Protein AF-A0A2V9Z5Z3-F1 (afdb_monomer_lite)

pLDDT: mean 92.76, std 12.5, range [39.81, 98.69]

Radius of gyration: 24.16 Å; chains: 1; bounding box: 72×40×54 Å

Structure (mmCIF, N/CA/C/O backbone):
data_AF-A0A2V9Z5Z3-F1
#
_entry.id   AF-A0A2V9Z5Z3-F1
#
loop_
_atom_site.group_PDB
_atom_site.id
_atom_site.type_symbol
_atom_site.label_atom_id
_atom_site.label_alt_id
_atom_site.label_comp_id
_atom_site.label_asym_id
_atom_site.label_entity_id
_atom_site.label_seq_id
_atom_site.pdbx_PDB_ins_code
_atom_site.Cartn_x
_atom_site.Cartn_y
_atom_site.Cartn_z
_atom_site.occupancy
_atom_site.B_iso_or_equiv
_atom_site.auth_seq_id
_atom_site.auth_comp_id
_atom_site.auth_asym_id
_atom_site.auth_atom_id
_atom_site.pdbx_PDB_model_num
ATOM 1 N N . MET A 1 1 ? -52.509 13.040 28.368 1.00 39.81 1 MET A N 1
ATOM 2 C CA . MET A 1 1 ? -51.641 11.854 28.517 1.00 39.81 1 MET A CA 1
ATOM 3 C C . MET A 1 1 ? -50.806 11.748 27.244 1.00 39.81 1 MET A C 1
ATOM 5 O O . MET A 1 1 ? -51.174 11.029 26.330 1.00 39.81 1 MET A O 1
ATOM 9 N N . PHE A 1 2 ? -49.778 12.592 27.119 1.00 40.50 2 PHE A N 1
ATOM 10 C CA . PHE A 1 2 ? -48.890 12.608 25.952 1.00 40.50 2 PHE A CA 1
ATOM 11 C C . PHE A 1 2 ? -47.664 11.762 26.289 1.00 40.50 2 PHE A C 1
ATOM 13 O O . PHE A 1 2 ? -46.976 12.045 27.267 1.00 40.50 2 PHE A O 1
ATOM 20 N N . ASN A 1 3 ? -47.466 10.691 25.520 1.00 43.12 3 ASN A N 1
ATOM 21 C CA . ASN A 1 3 ? -46.342 9.771 25.647 1.00 43.12 3 ASN A CA 1
ATOM 22 C C . ASN A 1 3 ? -45.020 10.538 25.536 1.00 43.12 3 ASN A C 1
ATOM 24 O O . ASN A 1 3 ? -44.797 11.266 24.568 1.00 43.12 3 ASN A O 1
ATOM 28 N N . SER A 1 4 ? -44.148 10.340 26.522 1.00 47.72 4 SER A N 1
ATOM 29 C CA . SER A 1 4 ? -42.758 10.768 26.482 1.00 47.72 4 SER A CA 1
ATOM 30 C C . SER A 1 4 ? -42.065 10.102 25.296 1.00 47.72 4 SER A C 1
ATOM 32 O O . SER A 1 4 ? -42.032 8.873 25.206 1.00 47.72 4 SER A O 1
ATOM 34 N N . LEU A 1 5 ? -41.502 10.909 24.401 1.00 52.09 5 LEU A N 1
ATOM 35 C CA . LEU A 1 5 ? -40.487 10.460 23.458 1.00 52.09 5 LEU A CA 1
ATOM 36 C C . LEU A 1 5 ? -39.328 9.901 24.289 1.00 52.09 5 LEU A C 1
ATOM 38 O O . LEU A 1 5 ? -38.582 10.668 24.892 1.00 52.09 5 LEU A O 1
ATOM 42 N N . ALA A 1 6 ? -39.221 8.576 24.381 1.00 54.88 6 ALA A N 1
ATOM 43 C CA . ALA A 1 6 ? -38.020 7.942 24.895 1.00 54.88 6 ALA A CA 1
ATOM 44 C C . ALA A 1 6 ? -36.856 8.446 24.035 1.00 54.88 6 ALA A C 1
ATOM 46 O O . ALA A 1 6 ? -36.862 8.259 22.815 1.00 54.88 6 ALA A O 1
ATOM 47 N N . GLU A 1 7 ? -35.908 9.149 24.654 1.00 56.53 7 GLU A N 1
ATOM 48 C CA . GLU A 1 7 ? -34.639 9.477 24.020 1.00 56.53 7 GLU A CA 1
ATOM 49 C C . GLU A 1 7 ? -34.077 8.183 23.435 1.00 56.53 7 GLU A C 1
ATOM 51 O O . GLU A 1 7 ? -33.819 7.222 24.158 1.00 56.53 7 GLU A O 1
ATOM 56 N N . ILE A 1 8 ? -33.922 8.131 22.110 1.00 62.09 8 ILE A N 1
ATOM 57 C CA . ILE A 1 8 ? -33.135 7.076 21.483 1.00 62.09 8 ILE A CA 1
ATOM 58 C C . ILE A 1 8 ? -31.719 7.292 22.006 1.00 62.09 8 ILE A C 1
ATOM 60 O O . ILE A 1 8 ? -31.015 8.191 21.539 1.00 62.09 8 ILE A O 1
ATOM 64 N N . GLU A 1 9 ? -31.335 6.520 23.020 1.00 64.62 9 GLU A N 1
ATOM 65 C CA . GLU A 1 9 ? -30.011 6.568 23.620 1.00 64.62 9 GLU A CA 1
ATOM 66 C C . GLU A 1 9 ? -28.988 6.357 22.498 1.00 64.62 9 GLU A C 1
ATOM 68 O O . GLU A 1 9 ? -28.866 5.277 21.911 1.00 64.62 9 GLU A O 1
ATOM 73 N N . ARG A 1 10 ? -28.311 7.441 22.100 1.00 78.88 10 ARG A N 1
ATOM 74 C CA . ARG A 1 10 ? -27.356 7.404 20.993 1.00 78.88 10 ARG A CA 1
ATOM 75 C C . ARG A 1 10 ? -26.142 6.612 21.439 1.00 78.88 10 ARG A C 1
ATOM 77 O O . ARG A 1 10 ? -25.239 7.154 22.073 1.00 78.88 10 ARG A O 1
ATOM 84 N N . ILE A 1 11 ? -26.103 5.345 21.051 1.00 85.19 11 ILE A N 1
ATOM 85 C CA . ILE A 1 11 ? -24.950 4.483 21.276 1.00 85.19 11 ILE A CA 1
ATOM 86 C C . ILE A 1 11 ? -23.763 5.050 20.488 1.00 85.19 11 ILE A C 1
ATOM 88 O O . ILE A 1 11 ? -23.792 5.120 19.258 1.00 85.19 11 ILE A O 1
ATOM 92 N N . ARG A 1 12 ? -22.727 5.493 21.204 1.00 91.94 12 ARG A N 1
ATOM 93 C CA . ARG A 1 12 ? -21.526 6.101 20.617 1.00 91.94 12 ARG A CA 1
ATOM 94 C C . ARG A 1 12 ? -20.437 5.057 20.400 1.00 91.94 12 ARG A C 1
ATOM 96 O O . ARG A 1 12 ? -20.297 4.126 21.186 1.00 91.94 12 ARG A O 1
ATOM 103 N N . ILE A 1 13 ? -19.635 5.258 19.356 1.00 95.19 13 ILE A N 1
ATOM 104 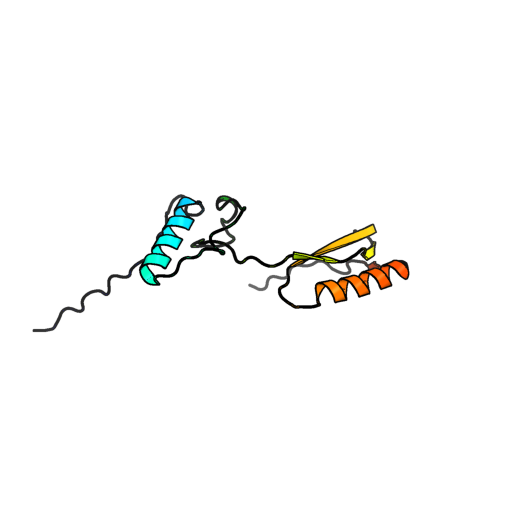C CA . ILE A 1 13 ? -18.418 4.472 19.125 1.00 95.19 13 ILE A CA 1
ATOM 105 C C . ILE A 1 13 ? -17.440 4.743 20.285 1.00 95.19 13 ILE A C 1
ATOM 107 O O . ILE A 1 13 ? -17.251 5.914 20.634 1.00 95.19 13 ILE A O 1
ATOM 111 N N . PRO A 1 14 ? -16.816 3.706 20.881 1.00 96.19 14 PRO A N 1
ATOM 112 C CA . PRO A 1 14 ? -15.814 3.884 21.924 1.00 96.19 14 PRO A CA 1
ATOM 113 C C . PRO A 1 14 ? -14.683 4.809 21.472 1.00 96.19 14 PRO A C 1
ATOM 115 O O . PRO A 1 14 ? -14.081 4.593 20.419 1.00 96.19 14 PRO A O 1
ATOM 118 N N . ARG A 1 15 ? -14.387 5.817 22.293 1.00 94.88 15 ARG A N 1
ATOM 119 C CA . ARG A 1 15 ? -13.348 6.817 22.046 1.00 94.88 15 ARG A CA 1
ATOM 120 C C . ARG A 1 15 ? -12.668 7.198 23.353 1.00 94.88 15 ARG A C 1
ATOM 122 O O . ARG A 1 15 ? -13.338 7.320 24.379 1.00 94.88 15 ARG A O 1
ATOM 129 N N . GLN A 1 16 ? -11.366 7.441 23.301 1.00 93.69 16 GLN A N 1
ATOM 130 C CA . GLN A 1 16 ? -10.577 7.968 24.408 1.00 93.69 16 GLN A CA 1
ATOM 131 C C . GLN A 1 16 ? -10.074 9.376 24.063 1.00 93.69 16 GLN A C 1
ATOM 133 O O . GLN A 1 16 ? -9.629 9.633 22.949 1.00 93.69 16 GLN A O 1
ATOM 138 N N . LYS A 1 17 ? -10.211 10.323 25.000 1.00 89.50 17 LYS A N 1
ATOM 139 C CA . LYS A 1 17 ? -9.898 11.739 24.741 1.00 89.50 17 LYS A CA 1
ATOM 140 C C . LYS A 1 17 ? -8.393 11.993 24.639 1.00 89.50 17 LYS A C 1
ATOM 142 O O . LYS A 1 17 ? -7.980 12.761 23.779 1.00 89.50 17 LYS A O 1
ATOM 147 N N . ASP A 1 18 ? -7.615 11.345 25.503 1.00 90.50 18 ASP A N 1
ATOM 148 C CA . ASP A 1 18 ? -6.189 11.645 25.662 1.00 90.50 18 ASP A CA 1
ATOM 149 C C . ASP A 1 18 ? -5.308 10.873 24.672 1.00 90.50 18 ASP A C 1
ATOM 151 O O . ASP A 1 18 ? -4.349 11.422 24.141 1.00 90.50 18 ASP A O 1
ATOM 155 N N . ASN A 1 19 ? -5.642 9.607 24.399 1.00 91.69 19 ASN A N 1
ATOM 156 C CA . ASN A 1 19 ? -4.957 8.784 23.404 1.00 91.69 19 ASN A CA 1
ATOM 157 C C . ASN A 1 19 ? -5.920 7.747 22.808 1.00 91.69 19 ASN A C 1
ATOM 159 O O . ASN A 1 19 ? -6.318 6.804 23.490 1.00 91.69 19 ASN A O 1
ATOM 163 N N . ASP A 1 20 ? -6.293 7.935 21.541 1.00 95.50 20 ASP A N 1
ATOM 164 C CA . ASP A 1 20 ? -7.265 7.095 20.824 1.00 95.50 20 ASP A CA 1
ATOM 165 C C . ASP A 1 20 ? -6.616 6.140 19.799 1.00 95.50 20 ASP A C 1
ATOM 167 O O . ASP A 1 20 ? -7.291 5.358 19.112 1.00 95.50 20 ASP A O 1
ATOM 171 N N . HIS A 1 21 ? -5.288 6.200 19.705 1.00 96.88 21 HIS A N 1
ATOM 172 C CA . HIS A 1 21 ? -4.455 5.556 18.696 1.00 96.88 21 HIS A CA 1
ATOM 173 C C . HIS A 1 21 ? -3.602 4.461 19.341 1.00 96.88 21 HIS A C 1
ATOM 175 O O . HIS A 1 21 ? -2.380 4.464 19.257 1.00 96.88 21 HIS A O 1
ATOM 181 N N . THR A 1 22 ? -4.266 3.512 20.008 1.00 97.38 22 THR A N 1
ATOM 182 C CA . THR A 1 22 ? -3.622 2.353 20.648 1.00 97.38 22 THR A CA 1
ATOM 183 C C . THR A 1 22 ? -4.207 1.030 20.157 1.00 97.38 22 THR A C 1
ATOM 185 O O . THR A 1 22 ? -5.317 0.978 19.608 1.00 97.38 22 THR A O 1
ATOM 188 N N . HIS A 1 23 ? -3.478 -0.0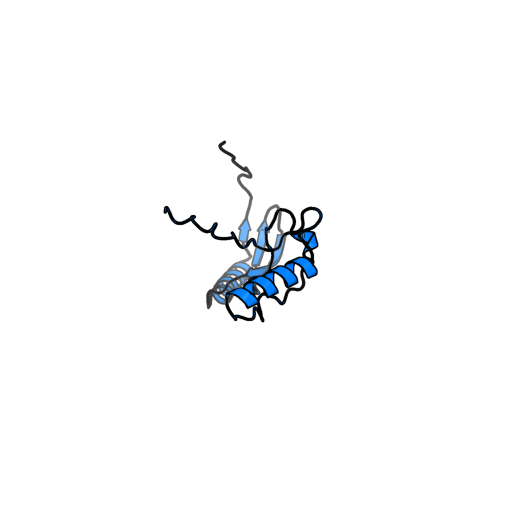68 20.379 1.00 97.19 23 HIS A N 1
ATOM 189 C CA . HIS A 1 23 ? -3.974 -1.413 20.082 1.00 97.19 23 HIS A CA 1
ATOM 190 C C . HIS A 1 23 ? -5.234 -1.752 20.892 1.00 97.19 23 HIS A C 1
ATOM 192 O O . HIS A 1 23 ? -6.165 -2.356 20.354 1.00 97.19 23 HIS A O 1
ATOM 198 N N . GLU A 1 24 ? -5.309 -1.322 22.153 1.00 97.25 24 GLU A N 1
ATOM 199 C CA . GLU A 1 24 ? -6.464 -1.531 23.029 1.00 97.25 24 GLU A CA 1
ATOM 200 C C . GLU A 1 24 ? -7.690 -0.782 22.515 1.00 97.25 24 GLU A C 1
ATOM 202 O O . GLU A 1 24 ? -8.783 -1.347 22.478 1.00 97.25 24 GLU A O 1
ATOM 207 N N . MET A 1 25 ? -7.531 0.473 22.082 1.00 97.75 25 MET A N 1
ATOM 208 C CA . MET A 1 25 ? -8.643 1.247 21.529 1.00 97.75 25 MET A CA 1
ATOM 209 C C . MET A 1 25 ? -9.134 0.662 20.206 1.00 97.75 25 MET A C 1
ATOM 211 O O . MET A 1 25 ? -10.346 0.561 19.992 1.00 97.75 25 MET A O 1
ATOM 215 N N . ALA A 1 26 ? -8.226 0.177 19.357 1.00 97.56 26 ALA A N 1
ATOM 216 C CA . ALA A 1 26 ? -8.604 -0.566 18.161 1.00 97.56 26 ALA A CA 1
ATOM 217 C C . ALA A 1 26 ? -9.390 -1.844 18.501 1.00 97.56 26 ALA A C 1
ATOM 219 O O . ALA A 1 26 ? -10.441 -2.098 17.911 1.00 97.56 26 ALA A O 1
ATOM 220 N N . ALA A 1 27 ? -8.945 -2.614 19.499 1.00 97.31 27 ALA A N 1
ATOM 221 C CA . ALA A 1 27 ? -9.640 -3.816 19.957 1.00 97.31 27 ALA A CA 1
ATOM 222 C C . ALA A 1 27 ? -11.023 -3.509 20.558 1.00 97.31 27 ALA A C 1
ATOM 224 O O . ALA A 1 27 ? -11.993 -4.185 20.218 1.00 97.31 27 ALA A O 1
ATOM 225 N N . LYS A 1 28 ? -11.151 -2.459 21.382 1.00 97.81 28 LYS A N 1
ATOM 226 C CA . LYS A 1 28 ? -12.440 -2.007 21.940 1.00 97.81 28 LYS A CA 1
ATOM 227 C C . LYS A 1 28 ? -13.438 -1.660 20.841 1.00 97.81 28 LYS A C 1
ATOM 229 O O . LYS A 1 28 ? -14.589 -2.083 20.906 1.00 97.81 28 LYS A O 1
ATOM 234 N N . ARG A 1 29 ? -13.001 -0.939 19.806 1.00 97.56 29 ARG A N 1
ATOM 235 C CA . ARG A 1 29 ? -13.857 -0.609 18.660 1.00 97.56 29 ARG A CA 1
ATOM 236 C C . ARG A 1 29 ? -14.230 -1.847 17.841 1.00 97.56 29 ARG A C 1
ATOM 238 O O . ARG A 1 29 ? -15.384 -1.972 17.448 1.00 97.56 29 ARG A O 1
ATOM 245 N N . ARG A 1 30 ? -13.314 -2.802 17.641 1.00 97.56 30 ARG A N 1
ATOM 246 C CA . ARG A 1 30 ? -13.648 -4.088 16.998 1.00 97.56 30 ARG A CA 1
ATOM 247 C C . ARG A 1 30 ? -14.674 -4.893 17.796 1.00 97.56 30 ARG A C 1
ATOM 249 O O . ARG A 1 30 ? -15.604 -5.423 17.199 1.00 97.56 30 ARG A O 1
ATOM 256 N N . ASN A 1 31 ? -14.540 -4.954 19.121 1.00 97.50 31 ASN A N 1
ATOM 257 C CA . ASN A 1 31 ? -15.516 -5.620 19.988 1.00 97.50 31 ASN A CA 1
ATOM 258 C C . ASN A 1 31 ? -16.886 -4.937 19.908 1.00 97.50 31 ASN A C 1
ATOM 260 O O . ASN A 1 31 ? -17.885 -5.620 19.720 1.00 97.50 31 ASN A O 1
ATOM 264 N N . PHE A 1 32 ? -16.917 -3.603 19.930 1.00 97.06 32 PHE A N 1
ATOM 265 C CA . PHE A 1 32 ? -18.141 -2.830 19.724 1.00 97.06 32 PHE A CA 1
ATOM 266 C C . PHE A 1 32 ? -18.826 -3.159 18.389 1.00 97.06 32 PHE A C 1
ATOM 268 O O . PHE A 1 32 ? -20.034 -3.376 18.351 1.00 97.06 32 PHE A O 1
ATOM 275 N N . ILE A 1 33 ? -18.070 -3.244 17.287 1.00 96.31 33 ILE A N 1
ATOM 276 C CA . ILE A 1 33 ? -18.630 -3.655 15.991 1.00 96.31 33 ILE A CA 1
ATOM 277 C C . ILE A 1 33 ? -19.155 -5.091 16.057 1.00 96.31 33 ILE A C 1
ATOM 279 O O . ILE A 1 33 ? -20.282 -5.326 15.629 1.00 96.31 33 ILE A O 1
ATOM 283 N N . ARG A 1 34 ? -18.398 -6.026 16.646 1.00 97.00 34 ARG A N 1
ATOM 284 C CA . ARG A 1 34 ? -18.826 -7.423 16.817 1.00 97.00 34 ARG A CA 1
ATOM 285 C C . ARG A 1 34 ? -20.139 -7.526 17.596 1.00 97.00 34 ARG A C 1
ATOM 287 O O . ARG A 1 34 ? -21.018 -8.272 17.186 1.00 97.00 34 ARG A O 1
ATOM 294 N N . GLU A 1 35 ? -20.309 -6.763 18.672 1.00 96.75 35 GLU A N 1
ATOM 295 C CA . GLU A 1 35 ? -21.552 -6.724 19.459 1.00 96.75 35 GLU A CA 1
ATOM 296 C C . GLU A 1 35 ? -22.749 -6.210 18.650 1.00 96.75 35 GLU A C 1
ATOM 298 O O . GLU A 1 35 ? -23.879 -6.641 18.870 1.00 96.75 35 GLU A O 1
ATOM 303 N N . LYS A 1 36 ? -22.521 -5.283 17.714 1.00 95.31 36 LYS A N 1
ATOM 304 C CA . LYS A 1 36 ? -23.585 -4.695 16.888 1.00 95.31 36 LYS A CA 1
ATOM 305 C C . LYS A 1 36 ? -23.935 -5.516 15.657 1.00 95.31 36 LYS A C 1
ATOM 307 O O . LYS A 1 36 ? -25.079 -5.457 15.218 1.00 95.31 36 LYS A O 1
ATOM 312 N N . THR A 1 37 ? -22.975 -6.233 15.085 1.00 96.06 37 THR A N 1
ATOM 313 C CA . THR A 1 37 ? -23.143 -6.907 13.789 1.00 96.06 37 THR A CA 1
ATOM 314 C C . THR A 1 37 ? -23.093 -8.428 13.878 1.00 96.06 37 THR A C 1
ATOM 316 O O . THR A 1 37 ? -23.499 -9.096 12.934 1.00 96.06 37 THR A O 1
ATOM 319 N N . GLY A 1 38 ? -22.574 -8.987 14.973 1.00 96.62 38 GLY A N 1
ATOM 320 C CA . GLY A 1 38 ? -22.264 -10.412 15.097 1.00 96.62 38 GLY A CA 1
ATOM 321 C C . GLY A 1 38 ? -21.049 -10.864 14.275 1.00 96.62 38 GLY A C 1
ATOM 322 O O . GLY A 1 38 ? -20.754 -12.056 14.251 1.00 96.62 38 GLY A O 1
ATOM 323 N N . VAL A 1 39 ? -20.337 -9.948 13.604 1.00 96.62 39 VAL A N 1
ATOM 324 C CA . VAL A 1 39 ? -19.242 -10.275 12.675 1.00 96.62 39 VAL A CA 1
ATOM 325 C C . VAL A 1 39 ? -17.872 -10.105 13.332 1.00 96.62 39 VAL A C 1
ATOM 327 O O . VAL A 1 39 ? -17.585 -9.117 14.007 1.00 96.62 39 VAL A O 1
ATOM 330 N N . GLU A 1 40 ? -17.002 -11.082 13.092 1.00 95.25 40 GLU A N 1
ATOM 331 C CA . GLU A 1 40 ? -15.598 -11.099 13.500 1.00 95.25 40 GLU A CA 1
ATOM 332 C C . GLU A 1 40 ? -14.725 -10.492 12.386 1.00 95.25 40 GLU A C 1
ATOM 334 O O . GLU A 1 40 ? -14.868 -10.842 11.216 1.00 95.25 40 GLU A O 1
ATOM 339 N N . LEU A 1 41 ? -13.826 -9.562 12.724 1.00 94.88 41 LEU A N 1
ATOM 340 C CA . LEU A 1 41 ? -12.975 -8.863 11.750 1.00 94.88 41 LEU A CA 1
ATOM 341 C C . LEU A 1 41 ? -11.607 -9.542 11.607 1.00 94.88 41 LEU A C 1
ATOM 343 O O . LEU A 1 41 ? -10.575 -8.913 11.822 1.00 94.88 41 LEU A O 1
ATOM 347 N N . THR A 1 42 ? -11.590 -10.826 11.252 1.00 94.25 42 THR A N 1
ATOM 348 C CA . THR A 1 42 ? -10.395 -11.683 11.339 1.00 94.25 42 THR A CA 1
ATOM 349 C C . THR A 1 42 ? -9.179 -11.120 10.595 1.00 94.25 42 THR A C 1
ATOM 351 O O . THR A 1 42 ? -8.100 -11.010 11.172 1.00 94.25 42 THR A O 1
ATOM 354 N N . HIS A 1 43 ? -9.336 -10.730 9.325 1.00 96.12 43 HIS A N 1
ATOM 355 C CA . HIS A 1 43 ? -8.208 -10.306 8.484 1.00 96.12 43 HIS A CA 1
ATOM 356 C C . HIS A 1 43 ? -7.843 -8.832 8.658 1.00 96.12 43 HIS A C 1
ATOM 358 O O . HIS A 1 43 ? -6.668 -8.485 8.730 1.00 96.12 43 HIS A O 1
ATOM 364 N N . THR A 1 44 ? -8.835 -7.949 8.762 1.00 96.44 44 THR A N 1
ATOM 365 C CA . THR A 1 44 ? -8.575 -6.508 8.889 1.00 96.44 44 THR A CA 1
ATOM 366 C C . THR A 1 44 ? -8.039 -6.142 10.274 1.00 96.44 44 THR A C 1
ATOM 368 O O . THR A 1 44 ? -7.317 -5.157 10.405 1.00 96.44 44 THR A O 1
ATOM 371 N N . ALA A 1 45 ? -8.308 -6.957 11.303 1.00 96.25 45 ALA A N 1
ATOM 372 C CA . ALA A 1 45 ? -7.712 -6.817 12.632 1.00 96.25 45 ALA A CA 1
ATOM 373 C C . ALA A 1 45 ? -6.224 -7.194 12.696 1.00 96.25 45 ALA A C 1
ATOM 375 O O . ALA A 1 45 ? -5.571 -6.874 13.689 1.00 96.25 45 ALA A O 1
ATOM 376 N N . GLN A 1 46 ? -5.700 -7.883 11.680 1.00 95.94 46 GLN A N 1
ATOM 377 C CA . GLN A 1 46 ? -4.301 -8.290 11.606 1.00 95.94 46 GLN A CA 1
ATOM 378 C C . GLN A 1 46 ? -3.506 -7.239 10.833 1.00 95.94 46 GLN A C 1
ATOM 380 O O . GLN A 1 46 ? -3.674 -7.060 9.627 1.00 95.94 46 GLN A O 1
ATOM 385 N N . TYR A 1 47 ? -2.638 -6.535 11.551 1.00 95.88 47 TYR A N 1
ATOM 386 C CA . TYR A 1 47 ? -1.757 -5.506 11.016 1.00 95.88 47 TYR A CA 1
ATOM 387 C C . TYR A 1 47 ? -0.448 -5.480 11.801 1.00 95.88 47 TYR A C 1
ATOM 389 O O . TYR A 1 47 ? -0.419 -5.807 12.986 1.00 95.88 47 TYR A O 1
ATOM 397 N N . SER A 1 48 ? 0.631 -5.078 11.133 1.00 94.81 48 SER A N 1
ATOM 398 C CA . SER A 1 48 ? 1.971 -4.965 11.720 1.00 94.81 48 SER A CA 1
ATOM 399 C C . SER A 1 48 ? 2.370 -3.530 12.077 1.00 94.81 48 SER A C 1
ATOM 401 O O . SER A 1 48 ? 3.445 -3.327 12.630 1.00 94.81 48 SER A O 1
ATOM 403 N N . LEU A 1 49 ? 1.545 -2.535 11.733 1.00 94.25 49 LEU A N 1
ATOM 404 C CA . LEU A 1 49 ? 1.816 -1.130 12.045 1.00 94.25 49 LEU A CA 1
ATOM 405 C C . LEU A 1 49 ? 1.434 -0.796 13.492 1.00 94.25 49 LEU A C 1
ATOM 407 O O . LEU A 1 49 ? 0.437 -1.308 14.004 1.00 94.25 49 LEU A O 1
ATOM 411 N N . ASP A 1 50 ? 2.195 0.101 14.116 1.00 96.44 50 ASP A N 1
ATOM 412 C CA . ASP A 1 50 ? 1.861 0.665 15.425 1.00 96.44 50 ASP A CA 1
ATOM 413 C C . ASP A 1 50 ? 0.746 1.718 15.269 1.00 96.44 50 ASP A C 1
ATOM 415 O O . ASP A 1 50 ? 0.941 2.704 14.548 1.00 96.44 50 ASP A O 1
ATOM 419 N N . PRO A 1 51 ? -0.425 1.551 15.919 1.00 96.94 51 PRO A N 1
ATOM 420 C CA . PRO A 1 51 ? -1.491 2.543 15.902 1.00 96.94 51 PRO A CA 1
ATOM 421 C C . PRO A 1 51 ? -1.036 3.948 16.305 1.00 96.94 51 PRO A C 1
ATOM 423 O O . PRO A 1 51 ? -1.623 4.910 15.815 1.00 96.94 51 PRO A O 1
ATOM 426 N N . ALA A 1 52 ? 0.023 4.090 17.110 1.00 96.69 52 ALA A N 1
ATOM 427 C CA . ALA A 1 52 ? 0.569 5.388 17.504 1.00 96.69 52 ALA A CA 1
ATOM 428 C C . ALA A 1 52 ? 1.087 6.227 16.319 1.00 96.69 52 ALA A C 1
ATOM 430 O O . ALA A 1 52 ? 1.230 7.440 16.455 1.00 96.69 52 ALA A O 1
ATOM 431 N N . ALA A 1 53 ? 1.326 5.616 15.152 1.00 96.50 53 ALA A N 1
ATOM 432 C CA . ALA A 1 53 ? 1.725 6.302 13.921 1.00 96.50 53 ALA A CA 1
ATOM 433 C C . ALA A 1 53 ? 0.545 6.839 13.086 1.00 96.50 53 ALA A C 1
ATOM 435 O O . ALA A 1 53 ? 0.764 7.480 12.064 1.00 96.50 53 ALA A O 1
ATOM 436 N N . LEU A 1 54 ? -0.699 6.562 13.486 1.00 95.81 54 LEU A N 1
ATOM 437 C CA . LEU A 1 54 ? -1.913 6.955 12.765 1.00 95.81 54 LEU A CA 1
ATOM 438 C C . LEU A 1 54 ? -2.573 8.306 13.142 1.00 95.81 54 LEU A C 1
AT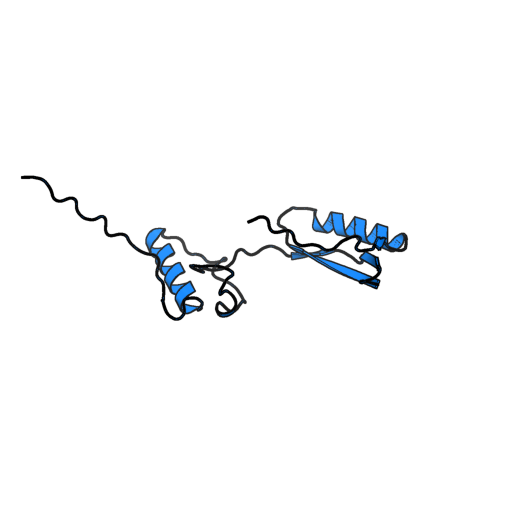OM 440 O O . LEU A 1 54 ? -3.573 8.646 12.490 1.00 95.81 54 LEU A O 1
ATOM 444 N N . PRO A 1 55 ? -2.121 9.095 14.144 1.00 95.81 55 PRO A N 1
ATOM 445 C CA . PRO A 1 55 ? -2.646 10.443 14.348 1.00 95.81 55 PRO A CA 1
ATOM 446 C C . PRO A 1 55 ? -2.552 11.300 13.076 1.00 95.81 55 PRO A C 1
ATOM 448 O O . PRO A 1 55 ? -1.476 11.496 12.521 1.00 95.81 55 PRO A O 1
ATOM 451 N N . GLY A 1 56 ? -3.694 11.825 12.622 1.00 95.06 56 GLY A N 1
ATOM 452 C CA . GLY A 1 56 ? -3.802 12.609 11.384 1.00 95.06 56 GLY A CA 1
ATOM 453 C C . GLY A 1 56 ? -4.052 11.787 10.114 1.00 95.06 56 GLY A C 1
ATOM 454 O O . GLY A 1 56 ? -4.368 12.371 9.081 1.00 95.06 56 GLY A O 1
ATOM 455 N N . ASN A 1 57 ? -3.970 10.454 10.179 1.00 96.31 57 ASN A N 1
ATOM 456 C CA . ASN A 1 57 ? -4.278 9.567 9.053 1.00 96.31 57 ASN A CA 1
ATOM 457 C C . ASN A 1 57 ? -5.707 9.021 9.102 1.00 96.31 57 ASN A C 1
ATOM 459 O O . ASN A 1 57 ? -6.322 8.837 8.054 1.00 96.31 57 ASN A O 1
ATOM 463 N N . ILE A 1 58 ? -6.209 8.699 10.300 1.00 96.62 58 ILE A N 1
ATOM 464 C CA . ILE A 1 58 ? -7.529 8.084 10.478 1.00 96.62 58 ILE A CA 1
ATOM 465 C C . ILE A 1 58 ? -8.069 8.295 11.903 1.00 96.62 58 ILE A C 1
ATOM 467 O O . ILE A 1 58 ? -7.320 8.273 12.886 1.00 96.62 58 ILE A O 1
ATOM 471 N N . GLU A 1 59 ? -9.388 8.432 12.034 1.00 95.50 59 GLU A N 1
ATOM 472 C CA . GLU A 1 59 ? -10.124 8.351 13.299 1.00 95.50 59 GLU A CA 1
ATOM 473 C C . GLU A 1 59 ? -10.778 6.975 13.471 1.00 95.50 59 GLU A C 1
ATOM 475 O O . GLU A 1 59 ? -11.045 6.265 12.505 1.00 95.50 59 GLU A O 1
ATOM 480 N N . ASN A 1 60 ? -11.110 6.590 14.709 1.00 96.50 60 ASN A N 1
ATOM 481 C CA . ASN A 1 60 ? -11.859 5.353 14.963 1.00 96.50 60 ASN A CA 1
ATOM 482 C C . ASN A 1 60 ? -11.189 4.080 14.398 1.00 96.50 60 ASN A C 1
ATOM 484 O O . ASN A 1 60 ? -11.878 3.144 14.002 1.00 96.50 60 ASN A O 1
ATOM 488 N N . PHE A 1 61 ? -9.851 4.023 14.390 1.00 97.50 61 PHE A N 1
ATOM 489 C CA . PHE A 1 61 ? -9.079 2.910 13.832 1.00 97.50 61 PHE A CA 1
ATOM 490 C C . PHE A 1 61 ? -9.505 1.536 14.377 1.00 97.50 61 PHE A C 1
ATOM 492 O O . PHE A 1 61 ? -9.449 1.287 15.584 1.00 97.50 61 PHE A O 1
ATOM 499 N N . ILE A 1 62 ? -9.887 0.626 13.480 1.00 97.12 62 ILE A N 1
ATOM 500 C CA . ILE A 1 62 ? -10.250 -0.764 13.807 1.00 97.12 62 ILE A CA 1
ATOM 501 C C . ILE A 1 62 ? -9.308 -1.795 13.181 1.00 97.12 62 ILE A C 1
ATOM 503 O O . ILE A 1 62 ? -9.335 -2.957 13.588 1.00 97.12 62 ILE A O 1
ATOM 507 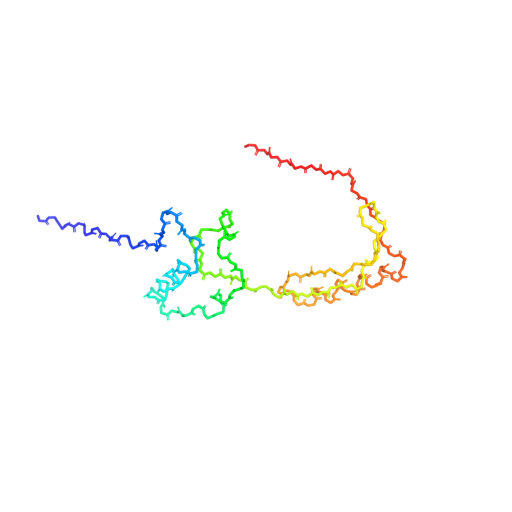N N . GLY A 1 63 ? -8.470 -1.387 12.230 1.00 97.06 63 GLY A N 1
ATOM 508 C CA . GLY A 1 63 ? -7.657 -2.289 11.428 1.00 97.06 63 GLY A CA 1
ATOM 509 C C . GLY A 1 63 ? -7.309 -1.700 10.063 1.00 97.06 63 GLY A C 1
ATOM 510 O O . GLY A 1 63 ? -7.560 -0.523 9.811 1.00 97.06 63 GLY A O 1
ATOM 511 N N . ILE A 1 64 ? -6.756 -2.527 9.179 1.00 97.19 64 ILE A N 1
ATOM 512 C CA . ILE A 1 64 ? -6.298 -2.119 7.844 1.00 97.19 64 ILE A CA 1
ATOM 513 C C . ILE A 1 64 ? -7.027 -2.873 6.736 1.00 97.19 64 ILE A C 1
ATOM 515 O O . ILE A 1 64 ? -7.431 -4.023 6.910 1.00 97.19 64 ILE A O 1
ATOM 519 N N . ALA A 1 65 ? -7.121 -2.250 5.564 1.00 96.38 65 ALA A N 1
ATOM 520 C CA . ALA A 1 65 ? -7.343 -2.973 4.321 1.00 96.38 65 ALA A CA 1
ATOM 521 C C . ALA A 1 65 ? -5.985 -3.441 3.782 1.00 96.38 65 ALA A C 1
ATOM 523 O O . ALA A 1 65 ? -5.071 -2.635 3.609 1.00 96.38 65 ALA A O 1
ATOM 524 N N . GLN A 1 66 ? -5.844 -4.741 3.537 1.00 95.56 66 GLN A N 1
ATOM 525 C CA . GLN A 1 66 ? -4.623 -5.306 2.971 1.00 95.56 66 GLN A CA 1
ATOM 526 C C . GLN A 1 66 ? -4.706 -5.247 1.443 1.00 95.56 66 GLN A C 1
ATOM 528 O O . GLN A 1 66 ? -5.648 -5.775 0.854 1.00 95.56 66 GLN A O 1
ATOM 533 N N . VAL A 1 67 ? -3.725 -4.607 0.806 1.00 97.38 67 VAL A N 1
ATOM 534 C CA . VAL A 1 67 ? -3.623 -4.523 -0.657 1.00 97.38 67 VAL A CA 1
ATOM 535 C C . VAL A 1 67 ? -2.425 -5.365 -1.102 1.00 97.38 67 VAL A C 1
ATOM 537 O O . VAL A 1 67 ? -1.333 -5.154 -0.571 1.00 97.38 67 VAL A O 1
ATOM 540 N N . PRO A 1 68 ? -2.586 -6.312 -2.046 1.00 97.75 68 PRO A N 1
ATOM 541 C CA . PRO A 1 68 ? -1.459 -7.063 -2.586 1.00 97.75 68 PRO A CA 1
ATOM 542 C C . PRO A 1 68 ? -0.417 -6.133 -3.207 1.00 97.75 68 PRO A C 1
ATOM 544 O O . PRO A 1 68 ? -0.763 -5.191 -3.921 1.00 97.75 68 PRO A O 1
ATOM 547 N N . VAL A 1 69 ? 0.861 -6.423 -2.963 1.00 98.31 69 VAL A N 1
ATOM 548 C CA . VAL A 1 69 ? 1.985 -5.667 -3.524 1.00 98.31 69 VAL A CA 1
ATOM 549 C C . VAL A 1 69 ? 2.834 -6.597 -4.380 1.00 98.31 69 VAL A C 1
ATOM 551 O O . VAL A 1 69 ? 3.354 -7.600 -3.893 1.00 98.31 69 VAL A O 1
ATOM 554 N N . GLY A 1 70 ? 2.962 -6.265 -5.663 1.00 98.44 70 GLY A N 1
ATOM 555 C CA . GLY A 1 70 ? 3.874 -6.918 -6.600 1.00 98.44 70 GLY A CA 1
ATOM 556 C C . GLY A 1 70 ? 5.098 -6.054 -6.895 1.00 98.44 70 GLY A C 1
ATOM 557 O O . GLY A 1 70 ? 5.138 -4.877 -6.547 1.00 98.44 70 GLY A O 1
ATOM 558 N N . VAL A 1 71 ? 6.091 -6.630 -7.571 1.00 98.56 71 VAL A N 1
ATOM 559 C CA . VAL A 1 71 ? 7.295 -5.918 -8.025 1.00 98.56 71 VAL A CA 1
ATOM 560 C C . VAL A 1 71 ? 7.414 -6.054 -9.541 1.00 98.56 71 VAL A C 1
ATOM 562 O O . VAL A 1 71 ? 7.259 -7.153 -10.074 1.00 98.56 71 VAL A O 1
ATOM 565 N N . ALA A 1 72 ? 7.695 -4.949 -10.234 1.00 98.56 72 ALA A N 1
ATOM 566 C CA . ALA A 1 72 ? 7.944 -4.908 -11.676 1.00 98.56 72 ALA A CA 1
ATOM 567 C C . ALA A 1 72 ? 9.328 -4.306 -11.977 1.00 98.56 72 ALA A C 1
ATOM 569 O O . ALA A 1 72 ? 9.722 -3.328 -11.342 1.00 98.56 72 ALA A O 1
ATOM 570 N N . GLY A 1 73 ? 10.070 -4.873 -12.935 1.00 97.81 73 GLY A N 1
ATOM 571 C CA . GLY A 1 73 ? 11.351 -4.315 -13.376 1.00 97.81 73 GLY A CA 1
ATOM 572 C C . GLY A 1 73 ? 12.386 -5.322 -13.920 1.00 97.81 73 GLY A C 1
ATOM 573 O O . GLY A 1 73 ? 12.077 -6.501 -14.134 1.00 97.81 73 GLY A O 1
ATOM 574 N N . PRO A 1 74 ? 13.633 -4.861 -14.145 1.00 98.19 74 PRO A N 1
ATOM 575 C CA . PRO A 1 74 ? 14.089 -3.490 -13.901 1.00 98.19 74 PRO A CA 1
ATOM 576 C C . PRO A 1 74 ? 13.557 -2.492 -14.939 1.00 98.19 74 PRO A C 1
ATOM 578 O O . PRO A 1 74 ? 13.362 -2.839 -16.105 1.00 98.19 74 PRO A O 1
ATOM 581 N N . LEU A 1 75 ? 13.366 -1.242 -14.516 1.00 98.50 75 LEU A N 1
ATOM 582 C CA . LEU A 1 75 ? 13.238 -0.074 -15.385 1.00 98.50 75 LEU A CA 1
ATOM 583 C C . LEU A 1 75 ? 14.526 0.754 -15.302 1.00 98.50 75 LEU A C 1
ATOM 585 O O . LEU A 1 75 ? 14.808 1.350 -14.260 1.00 98.50 75 LEU A O 1
ATOM 589 N N . ARG A 1 76 ? 15.286 0.817 -16.397 1.00 98.69 76 ARG A N 1
ATOM 590 C CA . ARG A 1 76 ? 16.445 1.703 -16.540 1.00 98.69 76 ARG A CA 1
ATOM 591 C C . ARG A 1 76 ? 15.966 3.139 -16.701 1.00 98.69 76 ARG A C 1
ATOM 593 O O . ARG A 1 76 ? 15.332 3.472 -17.703 1.00 98.69 76 ARG A O 1
ATOM 600 N N . ILE A 1 77 ? 16.313 3.997 -15.750 1.00 98.56 77 ILE A N 1
ATOM 601 C CA . ILE A 1 77 ? 16.036 5.435 -15.804 1.00 98.56 77 ILE A CA 1
ATOM 602 C C . ILE A 1 77 ? 17.348 6.186 -16.037 1.00 98.56 77 ILE A C 1
ATOM 604 O O . ILE A 1 77 ? 18.349 5.937 -15.366 1.00 98.56 77 ILE A O 1
ATOM 608 N N . ASN A 1 78 ? 17.317 7.120 -16.986 1.00 98.00 78 ASN A N 1
ATOM 609 C CA . ASN A 1 78 ? 18.394 8.035 -17.351 1.00 98.00 78 ASN A CA 1
ATOM 610 C C . ASN A 1 78 ? 17.932 9.480 -17.091 1.00 98.00 78 ASN A C 1
ATOM 612 O O . ASN A 1 78 ? 17.773 10.270 -18.026 1.00 98.00 78 ASN A O 1
ATOM 616 N N . GLY A 1 79 ? 17.634 9.796 -15.831 1.00 97.38 79 GLY A N 1
ATOM 617 C CA . GLY A 1 79 ? 17.061 11.075 -15.421 1.00 97.38 79 GLY A CA 1
ATOM 618 C C . GLY A 1 79 ? 18.034 11.996 -14.688 1.00 97.38 79 GLY A C 1
ATOM 619 O O . GLY A 1 79 ? 19.200 11.670 -14.441 1.00 97.38 79 GLY A O 1
ATOM 620 N N . GLU A 1 80 ? 17.536 13.174 -14.327 1.00 96.81 80 GLU A N 1
ATOM 621 C CA . GLU A 1 80 ? 18.271 14.150 -13.511 1.00 96.81 80 GLU A CA 1
ATOM 622 C C . GLU A 1 80 ? 18.382 13.697 -12.051 1.00 96.81 80 GLU A C 1
ATOM 624 O O . GLU A 1 80 ? 19.466 13.757 -11.477 1.00 96.81 80 GLU A O 1
ATOM 629 N N . TYR A 1 81 ? 17.292 13.156 -11.497 1.00 96.50 81 TYR A N 1
ATOM 630 C CA . TYR A 1 81 ? 17.189 12.753 -10.087 1.00 96.50 81 TYR A CA 1
ATOM 631 C C . TYR A 1 81 ? 17.305 11.240 -9.853 1.00 96.50 81 TYR A C 1
ATOM 633 O O . TYR A 1 81 ? 17.529 10.802 -8.728 1.00 96.50 81 TYR A O 1
ATOM 641 N N . ALA A 1 82 ? 17.164 10.429 -10.903 1.00 96.88 82 ALA A N 1
ATOM 642 C CA . ALA A 1 82 ? 17.242 8.974 -10.828 1.00 96.88 82 ALA A CA 1
ATOM 643 C C . ALA A 1 82 ? 18.065 8.440 -12.002 1.00 96.88 82 ALA A C 1
ATOM 645 O O . ALA A 1 82 ? 17.756 8.715 -13.163 1.00 96.88 82 ALA A O 1
ATOM 646 N N . ARG A 1 83 ? 19.120 7.679 -11.700 1.00 98.00 83 ARG A N 1
ATOM 647 C CA . ARG A 1 83 ? 19.978 7.030 -12.699 1.00 98.00 83 ARG A CA 1
ATOM 648 C C . ARG A 1 83 ? 20.274 5.602 -12.277 1.00 98.00 83 ARG A C 1
ATOM 650 O O . ARG A 1 83 ? 20.861 5.395 -11.220 1.00 98.00 83 ARG A O 1
ATOM 657 N N . GLY A 1 84 ? 19.886 4.640 -13.106 1.00 98.00 84 GLY A N 1
ATOM 658 C CA . GLY A 1 84 ? 20.115 3.219 -12.845 1.00 98.00 84 GLY A CA 1
ATOM 659 C C . GLY A 1 84 ? 18.887 2.353 -13.091 1.00 98.00 84 GLY A C 1
ATOM 660 O O . GLY A 1 84 ? 17.913 2.797 -13.698 1.00 98.00 84 GLY A O 1
ATOM 661 N N . ASP A 1 85 ? 18.971 1.106 -12.638 1.00 98.50 85 ASP A N 1
ATOM 662 C CA . ASP A 1 85 ? 17.909 0.108 -12.747 1.00 98.50 85 ASP A CA 1
ATOM 663 C C . ASP A 1 85 ? 17.055 0.085 -11.481 1.00 98.50 85 ASP A C 1
ATOM 665 O O . ASP A 1 85 ? 17.563 -0.135 -10.382 1.00 98.50 85 ASP A O 1
ATOM 669 N N . PHE A 1 86 ? 15.747 0.279 -11.644 1.00 98.56 86 PHE A N 1
ATOM 670 C CA . PHE A 1 86 ? 14.795 0.327 -10.538 1.00 98.56 86 PHE A CA 1
ATOM 671 C C . PHE A 1 86 ? 13.798 -0.825 -10.603 1.00 98.56 86 PHE A C 1
ATOM 673 O O . PHE A 1 86 ? 13.260 -1.143 -11.665 1.00 98.56 86 PHE A O 1
ATOM 680 N N . TYR A 1 87 ? 13.513 -1.411 -9.443 1.00 98.50 87 TYR A N 1
ATOM 681 C CA . TYR A 1 87 ? 12.424 -2.363 -9.248 1.00 98.50 87 TYR A CA 1
ATOM 682 C C . TYR A 1 87 ? 11.288 -1.654 -8.521 1.00 98.50 87 TYR A C 1
ATOM 684 O O . TYR A 1 87 ? 11.471 -1.152 -7.412 1.00 98.50 87 TYR A O 1
ATOM 692 N N . ILE A 1 88 ? 10.132 -1.576 -9.171 1.00 98.25 88 ILE A N 1
ATOM 693 C CA . ILE A 1 88 ? 9.026 -0.723 -8.746 1.00 98.25 88 ILE A CA 1
ATOM 694 C C . ILE A 1 88 ? 7.992 -1.566 -7.992 1.00 98.25 88 ILE A C 1
ATOM 696 O O . ILE A 1 88 ? 7.430 -2.494 -8.587 1.00 98.25 88 ILE A O 1
ATOM 700 N N . PRO A 1 89 ? 7.719 -1.273 -6.708 1.00 98.50 89 PRO A N 1
ATOM 701 C CA . PRO A 1 89 ? 6.608 -1.884 -5.993 1.00 98.50 89 PRO A CA 1
ATOM 702 C C . PRO A 1 89 ? 5.277 -1.304 -6.488 1.00 98.50 89 PRO A C 1
ATOM 704 O O . PRO A 1 89 ? 5.126 -0.090 -6.617 1.00 98.50 89 PRO A O 1
ATOM 707 N N . L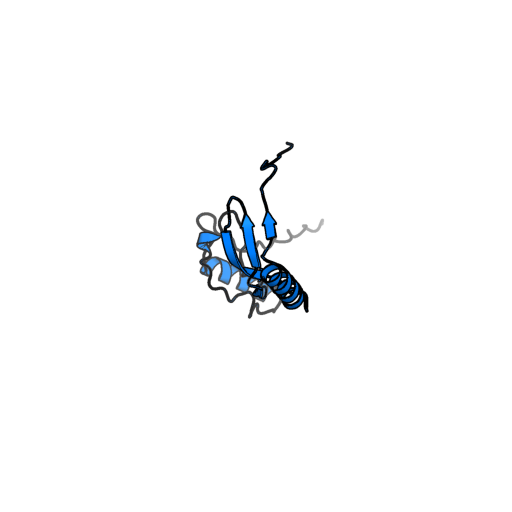EU A 1 90 ? 4.301 -2.170 -6.751 1.00 98.56 90 LEU A N 1
ATOM 708 C CA . LEU A 1 90 ? 2.964 -1.807 -7.222 1.00 98.56 90 LEU A CA 1
ATOM 709 C C . LEU A 1 90 ? 1.913 -2.453 -6.315 1.00 98.56 90 LEU A C 1
ATOM 711 O O . LEU A 1 90 ? 1.803 -3.679 -6.277 1.00 98.56 90 LEU A O 1
ATOM 715 N N . ALA A 1 91 ? 1.139 -1.633 -5.602 1.00 98.31 91 ALA A N 1
ATOM 716 C CA . ALA A 1 91 ? 0.010 -2.084 -4.792 1.00 98.31 91 ALA A CA 1
ATOM 717 C C . ALA A 1 91 ? -1.270 -2.081 -5.641 1.00 98.31 91 ALA A C 1
ATOM 719 O O . ALA A 1 91 ? -1.715 -1.021 -6.078 1.00 98.31 91 ALA A O 1
ATOM 720 N N . THR A 1 92 ? -1.850 -3.250 -5.916 1.00 98.19 92 THR A N 1
ATOM 721 C CA . THR A 1 92 ? -3.054 -3.357 -6.754 1.00 98.19 92 THR A CA 1
ATOM 722 C C . THR A 1 92 ? -3.836 -4.645 -6.497 1.00 98.19 92 THR A C 1
ATOM 724 O O . THR A 1 92 ? -3.277 -5.661 -6.086 1.00 98.19 92 THR A O 1
ATOM 727 N N . THR A 1 93 ? -5.138 -4.611 -6.774 1.00 97.88 93 THR A N 1
ATOM 728 C CA . THR A 1 93 ? -6.002 -5.799 -6.882 1.00 97.88 93 THR A CA 1
ATOM 729 C C . THR A 1 93 ? -6.315 -6.167 -8.337 1.00 97.88 93 THR A C 1
ATOM 731 O O . THR A 1 93 ? -6.929 -7.203 -8.586 1.00 97.88 93 THR A O 1
ATOM 734 N N . GLU A 1 94 ? -5.900 -5.346 -9.308 1.00 98.31 94 GLU A N 1
ATOM 735 C CA . GLU A 1 94 ? -6.151 -5.572 -10.730 1.00 98.31 94 GLU A CA 1
ATOM 736 C C . GLU A 1 94 ? -5.245 -6.680 -11.280 1.00 98.31 94 GLU A C 1
ATOM 738 O O . GLU A 1 94 ? -4.011 -6.613 -11.221 1.00 98.31 94 GLU A O 1
ATOM 743 N N . GLY A 1 95 ? -5.871 -7.709 -11.853 1.00 97.50 95 GLY A N 1
ATOM 744 C CA . GLY A 1 95 ? -5.162 -8.809 -12.489 1.00 97.50 95 GLY A CA 1
ATOM 745 C C . GLY A 1 95 ? -4.318 -8.334 -13.670 1.00 97.50 95 GLY A C 1
ATOM 746 O O . GLY A 1 95 ? -4.704 -7.454 -14.431 1.00 97.50 95 GLY A O 1
ATOM 747 N N . THR A 1 96 ? -3.167 -8.972 -13.885 1.00 97.50 96 THR A N 1
ATOM 748 C CA . THR A 1 96 ? -2.270 -8.717 -15.032 1.00 97.50 96 THR A CA 1
ATOM 749 C C . THR A 1 96 ? -1.565 -7.356 -15.046 1.00 97.50 96 THR A C 1
ATOM 751 O O . THR A 1 96 ? -0.575 -7.236 -15.768 1.00 97.50 96 THR A O 1
ATOM 754 N N . LEU A 1 97 ? -1.982 -6.367 -14.242 1.00 98.38 97 LEU A N 1
ATOM 755 C CA . LEU A 1 97 ? -1.379 -5.028 -14.200 1.00 98.38 97 LEU A CA 1
ATOM 756 C C . LEU A 1 97 ? 0.137 -5.105 -13.963 1.00 98.38 97 LEU A C 1
ATOM 758 O O . LEU A 1 97 ? 0.919 -4.682 -14.812 1.00 98.38 97 LEU A O 1
ATOM 762 N N . VAL A 1 98 ? 0.562 -5.728 -12.858 1.00 98.62 98 VAL A N 1
ATOM 763 C CA . VAL A 1 98 ? 1.989 -5.852 -12.499 1.00 98.62 98 VAL A CA 1
ATOM 764 C C . VAL A 1 98 ? 2.781 -6.552 -13.606 1.00 98.62 98 VAL A C 1
ATOM 766 O O . VAL A 1 98 ? 3.854 -6.094 -13.992 1.00 98.62 98 VAL A O 1
ATOM 769 N N . ALA A 1 99 ? 2.232 -7.629 -14.175 1.00 98.44 99 ALA A N 1
ATOM 770 C CA . ALA A 1 99 ? 2.874 -8.367 -15.259 1.00 98.44 99 ALA A CA 1
ATOM 771 C C . ALA A 1 99 ? 2.998 -7.531 -16.544 1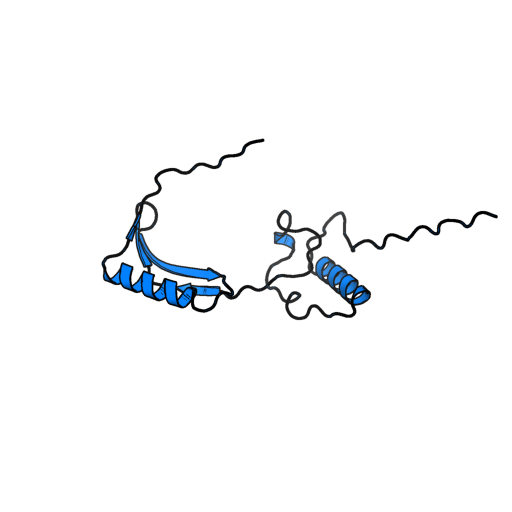.00 98.44 99 ALA A C 1
ATOM 773 O O . ALA A 1 99 ? 4.002 -7.629 -17.251 1.00 98.44 99 ALA A O 1
ATOM 774 N N . SER A 1 100 ? 1.994 -6.705 -16.846 1.00 98.56 100 SER A N 1
ATOM 775 C CA . SER A 1 100 ? 1.999 -5.803 -17.996 1.00 98.56 100 SER A CA 1
ATOM 776 C C . SER A 1 100 ? 3.075 -4.728 -17.856 1.00 98.56 100 SER A C 1
ATOM 778 O O . SER A 1 100 ? 3.925 -4.601 -18.740 1.00 98.56 100 SER A O 1
ATOM 780 N N . TYR A 1 101 ? 3.119 -4.043 -16.708 1.00 98.44 101 TYR A N 1
ATOM 781 C CA . TYR A 1 101 ? 4.167 -3.067 -16.401 1.00 98.44 101 TYR A CA 1
ATOM 782 C C . TYR A 1 101 ? 5.554 -3.712 -16.441 1.00 98.44 101 TYR A C 1
ATOM 784 O O . TYR A 1 101 ? 6.457 -3.168 -17.067 1.00 98.44 101 TYR A O 1
ATOM 792 N N . ASN A 1 102 ? 5.718 -4.910 -15.872 1.00 98.69 102 ASN A N 1
ATOM 793 C CA . ASN A 1 102 ? 6.989 -5.631 -15.896 1.00 98.69 102 ASN A CA 1
ATOM 794 C C . ASN A 1 102 ? 7.500 -5.900 -17.323 1.00 98.69 102 ASN A C 1
ATOM 796 O O . ASN A 1 102 ? 8.683 -5.705 -17.596 1.00 98.69 102 ASN A O 1
ATOM 800 N N . ARG A 1 103 ? 6.622 -6.309 -18.253 1.00 98.56 103 ARG A N 1
ATOM 801 C CA . ARG A 1 103 ? 6.999 -6.503 -19.666 1.00 98.56 103 ARG A CA 1
ATOM 802 C C . ARG A 1 103 ? 7.431 -5.195 -20.326 1.00 98.56 103 ARG A C 1
ATOM 804 O O . ARG A 1 103 ? 8.466 -5.171 -20.982 1.00 98.56 103 ARG A O 1
ATOM 811 N N . GLY A 1 104 ? 6.663 -4.122 -20.132 1.00 98.50 104 GLY A N 1
ATOM 812 C CA . GLY A 1 104 ? 6.995 -2.805 -20.681 1.00 98.50 104 GLY A CA 1
ATOM 813 C C . GLY A 1 104 ? 8.318 -2.265 -20.137 1.00 98.50 104 GLY A C 1
ATOM 814 O O . GLY A 1 104 ? 9.157 -1.807 -20.904 1.00 98.50 104 GLY A O 1
ATOM 815 N N . MET A 1 105 ? 8.546 -2.384 -18.827 1.00 98.62 105 MET A N 1
ATOM 816 C CA . MET A 1 105 ? 9.787 -1.954 -18.177 1.00 98.62 105 MET A CA 1
ATOM 817 C C . MET A 1 105 ? 11.003 -2.717 -18.697 1.00 98.62 105 MET A C 1
ATOM 819 O O . MET A 1 105 ? 12.012 -2.094 -19.015 1.00 98.62 105 MET A O 1
ATOM 823 N N . ARG A 1 106 ? 10.898 -4.045 -18.844 1.00 98.19 106 ARG A N 1
ATOM 824 C CA . ARG A 1 106 ? 11.971 -4.860 -19.428 1.00 98.19 106 ARG A CA 1
ATOM 825 C C . ARG A 1 106 ? 12.295 -4.438 -20.854 1.00 98.19 106 ARG A C 1
ATOM 827 O O . ARG A 1 106 ? 13.458 -4.185 -21.141 1.00 98.19 106 ARG A O 1
ATOM 834 N N . LEU A 1 107 ? 11.274 -4.281 -21.697 1.00 98.50 107 LEU A N 1
ATOM 835 C CA . LEU A 1 107 ? 11.447 -3.819 -23.075 1.00 98.50 107 LEU A CA 1
ATOM 836 C C . LEU A 1 107 ? 12.153 -2.458 -23.121 1.00 98.50 107 LEU A C 1
ATOM 838 O O . LEU A 1 107 ? 13.134 -2.297 -23.837 1.00 98.50 107 LEU A O 1
ATOM 842 N N . LEU A 1 108 ? 11.702 -1.485 -22.324 1.00 98.50 108 LEU A N 1
ATOM 843 C CA . LEU A 1 108 ? 12.324 -0.158 -22.268 1.00 98.50 108 LEU A CA 1
ATOM 844 C C . LEU A 1 108 ? 13.784 -0.227 -21.808 1.00 98.50 108 LEU A C 1
ATOM 846 O O . LEU A 1 108 ? 14.639 0.450 -22.375 1.00 98.50 108 LEU A O 1
ATOM 850 N N . THR A 1 109 ? 14.077 -1.054 -20.805 1.00 98.38 109 THR A N 1
ATOM 851 C CA . THR A 1 109 ? 15.440 -1.274 -20.309 1.00 98.38 109 THR A CA 1
ATOM 852 C C . THR A 1 109 ? 16.342 -1.882 -21.378 1.00 98.38 109 THR A C 1
ATOM 854 O O . THR A 1 109 ? 17.454 -1.395 -21.583 1.00 98.38 109 THR A O 1
ATOM 857 N N . GLU A 1 110 ? 15.859 -2.891 -22.102 1.00 98.31 110 GLU A N 1
ATOM 858 C CA . GLU A 1 110 ? 16.574 -3.520 -23.220 1.00 98.31 110 GLU A CA 1
ATOM 859 C C . GLU A 1 110 ? 16.817 -2.534 -24.375 1.00 98.31 110 GLU A C 1
ATOM 861 O O . GLU A 1 110 ? 17.851 -2.602 -25.036 1.00 98.31 110 GLU A O 1
ATOM 866 N N . CYS A 1 111 ? 15.933 -1.551 -24.564 1.00 98.31 111 CYS A N 1
ATOM 867 C CA . CYS A 1 111 ? 16.105 -0.456 -25.524 1.00 98.31 111 CYS A CA 1
ATOM 868 C C . CYS A 1 111 ? 17.016 0.693 -25.037 1.00 98.31 111 CYS A C 1
ATOM 870 O O . CYS A 1 111 ? 17.094 1.727 -25.700 1.00 98.31 111 CYS A O 1
ATOM 872 N N . GLY A 1 112 ? 17.713 0.545 -23.905 1.00 97.69 112 GLY A N 1
ATOM 873 C CA . GLY A 1 112 ? 18.649 1.550 -23.377 1.00 97.69 112 GLY A CA 1
ATOM 874 C C . GLY A 1 112 ? 18.081 2.449 -22.272 1.00 97.69 112 GLY A C 1
ATOM 875 O O . GLY A 1 112 ? 18.795 3.308 -21.746 1.00 97.69 112 GLY A O 1
ATOM 876 N N . GLY A 1 113 ? 16.834 2.219 -21.865 1.00 98.19 113 GLY A N 1
ATOM 877 C CA . GLY A 1 113 ? 16.172 2.916 -20.768 1.00 98.19 113 GLY A CA 1
ATOM 878 C C . GLY A 1 113 ? 15.455 4.202 -21.165 1.00 98.19 113 GLY A C 1
ATOM 879 O O . GLY A 1 113 ? 15.441 4.626 -22.318 1.00 98.19 113 GLY A O 1
ATOM 880 N N . VAL A 1 114 ? 14.839 4.837 -20.170 1.00 98.31 114 VAL A N 1
ATOM 881 C CA . VAL A 1 114 ? 13.977 6.010 -20.350 1.00 98.31 114 VAL A CA 1
ATOM 882 C C . VAL A 1 114 ? 14.702 7.274 -19.902 1.00 98.31 114 VAL A C 1
ATOM 884 O O . VAL A 1 114 ? 15.158 7.359 -18.762 1.00 98.31 114 VAL A O 1
ATOM 887 N N . LYS A 1 115 ? 14.782 8.282 -20.778 1.00 98.19 115 LYS A N 1
ATOM 888 C CA . LYS A 1 115 ? 15.237 9.632 -20.416 1.00 98.19 115 LYS A CA 1
ATOM 889 C C . LYS A 1 115 ? 14.067 10.429 -19.842 1.00 98.19 115 LYS A C 1
ATOM 891 O O . LYS A 1 115 ? 13.043 10.565 -20.505 1.00 98.19 115 LYS A O 1
ATOM 896 N N . THR A 1 116 ? 14.226 10.969 -18.637 1.00 96.69 116 THR A N 1
ATOM 897 C CA . THR A 1 116 ? 13.170 11.713 -17.932 1.00 96.69 116 THR A CA 1
ATOM 898 C C . THR A 1 116 ? 13.725 12.972 -17.259 1.00 96.69 116 THR A C 1
ATOM 900 O O . THR A 1 116 ? 14.898 13.026 -16.894 1.00 96.69 116 THR A O 1
ATOM 903 N N . THR A 1 117 ? 12.889 13.999 -17.109 1.00 97.25 117 THR A N 1
ATOM 904 C CA . THR A 1 117 ? 13.191 15.256 -16.400 1.00 97.25 117 THR A CA 1
ATOM 905 C C . THR A 1 117 ? 11.915 15.771 -15.724 1.00 97.25 117 THR A C 1
ATOM 907 O O . THR A 1 117 ? 10.815 15.388 -16.135 1.00 97.25 117 THR A O 1
ATOM 910 N N . VAL A 1 118 ? 12.049 16.594 -14.683 1.00 96.38 118 VAL A N 1
ATOM 911 C CA . VAL A 1 118 ? 10.926 17.276 -14.023 1.00 96.38 118 VAL A CA 1
ATOM 912 C C . VAL A 1 118 ? 10.831 18.677 -14.616 1.00 96.38 118 VAL A C 1
ATOM 914 O O . VAL A 1 118 ? 11.749 19.473 -14.467 1.00 96.38 118 VAL A O 1
ATOM 917 N N . VAL A 1 119 ? 9.736 18.968 -15.318 1.00 95.88 119 VAL A N 1
ATOM 918 C CA . VAL A 1 119 ? 9.563 20.259 -16.009 1.00 95.88 119 VAL A CA 1
ATOM 919 C C . VAL A 1 119 ? 9.094 21.353 -15.048 1.00 95.88 119 VAL A C 1
ATOM 921 O O . VAL A 1 119 ? 9.545 22.490 -15.138 1.00 95.88 119 VAL A O 1
ATOM 924 N N . GLU A 1 120 ? 8.204 21.007 -14.121 1.00 94.12 120 GLU A N 1
ATOM 925 C CA . GLU A 1 120 ? 7.660 21.907 -13.108 1.00 94.12 120 GLU A CA 1
ATOM 926 C C . GLU A 1 120 ? 7.312 21.095 -11.853 1.00 94.12 120 GLU A C 1
ATOM 928 O O . GLU A 1 120 ? 6.892 19.941 -11.961 1.00 94.12 120 GLU A O 1
ATOM 933 N N . ASP A 1 121 ? 7.483 21.703 -10.678 1.00 92.25 121 ASP A N 1
ATOM 934 C CA . ASP A 1 121 ? 7.055 21.159 -9.389 1.00 92.25 121 ASP A CA 1
ATOM 935 C C . ASP A 1 121 ? 6.338 22.259 -8.597 1.00 92.25 121 ASP A C 1
ATOM 937 O O . ASP A 1 121 ? 6.959 23.202 -8.100 1.00 92.25 121 ASP A O 1
ATOM 941 N N . SER A 1 122 ? 5.008 22.187 -8.542 1.00 91.62 122 SER A N 1
ATOM 942 C CA . SER A 1 122 ? 4.188 23.158 -7.827 1.00 91.62 122 SER A CA 1
ATOM 943 C C . SER A 1 122 ? 2.971 22.492 -7.181 1.00 91.62 122 SER A C 1
ATOM 945 O O . SER A 1 122 ? 2.320 21.620 -7.755 1.00 91.62 122 SER A O 1
ATOM 947 N N . MET A 1 123 ? 2.652 22.912 -5.953 1.00 92.06 123 MET A N 1
ATOM 948 C CA . MET A 1 123 ? 1.442 22.502 -5.239 1.00 92.06 123 MET A CA 1
ATOM 949 C C . MET A 1 123 ? 0.484 23.687 -5.184 1.00 92.06 123 MET A C 1
ATOM 951 O O . MET A 1 123 ? 0.748 24.681 -4.506 1.00 92.06 123 MET A O 1
ATOM 955 N N . GLN A 1 124 ? -0.637 23.588 -5.893 1.00 86.44 124 GLN A N 1
ATOM 956 C CA . GLN A 1 124 ? -1.668 24.619 -5.866 1.00 86.44 124 GLN A CA 1
ATOM 957 C C . GLN A 1 124 ? -2.664 24.356 -4.739 1.00 86.44 124 GLN A C 1
ATOM 959 O O . GLN A 1 124 ? -3.118 23.232 -4.531 1.00 86.44 124 GLN A O 1
ATOM 964 N N . ARG A 1 125 ? -3.047 25.419 -4.031 1.00 88.38 125 ARG A N 1
ATOM 965 C CA . ARG A 1 125 ? -4.146 25.393 -3.068 1.00 88.38 125 ARG A CA 1
ATOM 966 C C . ARG A 1 125 ? -5.027 26.609 -3.318 1.00 88.38 125 ARG A C 1
ATOM 968 O O . ARG A 1 125 ? -4.604 27.733 -3.067 1.00 88.38 125 ARG A O 1
ATOM 975 N N . ALA A 1 126 ? -6.225 26.375 -3.841 1.00 64.69 126 ALA A N 1
ATOM 976 C CA . ALA A 1 126 ? -7.268 27.389 -3.894 1.00 64.69 126 ALA A CA 1
ATOM 977 C C . ALA A 1 126 ? -8.062 27.324 -2.572 1.00 64.69 126 ALA A C 1
ATOM 979 O O . ALA A 1 126 ? -8.448 26.216 -2.186 1.00 64.69 126 ALA A O 1
ATOM 980 N N . PRO A 1 127 ? -8.212 28.443 -1.839 1.00 73.50 127 PRO A N 1
ATOM 981 C CA . PRO A 1 127 ? -9.004 28.497 -0.611 1.00 73.50 127 PRO A CA 1
ATOM 982 C C . PRO A 1 127 ? -10.501 28.273 -0.856 1.00 73.50 127 PRO A C 1
ATOM 984 O O . PRO A 1 127 ? -10.976 28.563 -1.978 1.00 73.50 127 PRO A O 1
#

Sequence (127 aa):
MFNSLAEIERIRIPRQKDNDHTHEMAAKRRNFIREKTGVELTHTAQYSLDPAALPGNIENFIGIAQVPVGVAGPLRINGEYARGDFYIPLATTEGTLVASYNRGMRLLTECGGVKTTVVEDSMQRAP

Foldseek 3Di:
DDDDPDPPPPDDQDADDPDCQALVNLVSNQVVVCVVPVDHPVPQQDDDDRSVVCVVPDDSHNGDDDFDKDWADQAAEPEPVDGGTDIDIDGHPDPCPRVVRNVVRVVQVVVVHDYDYDPDDDDDDDD

Secondary structure (DSSP, 8-state):
-PPP-------PPP--SS---SHHHHHHHHHHHHHHH----TTTT---S-GGG-TTT-SS--------EEEEEEEEEEESS-EEEEEEEEE--STTHHHHHHHHHHHHHHTT-EEE-----------